Protein AF-Q5BRQ1-F1 (afdb_monomer)

Sequence (93 aa):
LAPPVAAVYLCAILNKRSTEKGAFIGLMYGLVIGLLRLILTVIYHEPVCGEEDKRPWIIKNVHYMYFALFSFLTCGIIVCLISLTQQRPTNEQ

pLDDT: mean 76.67, std 11.49, range [43.44, 91.0]

Radius of gyration: 17.28 Å; Cα contacts (8 Å, |Δi|>4): 72; chains: 1; bounding box: 44×18×50 Å

Mean predicted aligned error: 8.8 Å

Solvent-accessible surface area (backbone atoms only — not comparable to full-atom values): 5358 Å² total; per-residue (Å²): 96,68,43,24,54,51,23,50,52,50,46,54,71,76,30,97,59,60,34,73,67,18,48,52,54,25,50,52,51,32,48,54,55,35,49,51,51,52,54,50,53,67,73,60,60,82,74,62,95,90,60,86,79,83,63,58,70,70,66,74,67,58,46,72,65,58,53,37,53,51,41,20,52,54,27,35,50,51,24,49,52,43,22,68,72,44,76,76,81,67,100,77,129

Organism: Schistosoma japonicum (NCBI:txid6182)

Nearest PDB structures (foldseek):
  7vsi-assembly1_A  TM=8.763E-01  e=8.959E-04  Homo sapiens
  7ynk-assembly1_A  TM=8.724E-01  e=1.132E-03  Homo sapiens
  8hb0-assembly1_A  TM=8.792E-01  e=2.280E-03  Homo sapiens
  7ynj-assembly1_A  TM=8.891E-01  e=2.563E-03  Homo sapiens
  8hg7-assembly1_A  TM=8.903E-01  e=3.431E-03  Homo sapiens

InterPro domains:
  IPR038377 Sodium/glucose symporter superfamily [G3DSA:1.20.1730.10] (1-93)

Foldseek 3Di:
DVLLVVLLVVCVVVPPLQDPVLSVVLVVLLVVLVVVVVVCCVVQDDDDPPDDRPDDPVVVPPDPVNSSVVSSVVSNVSRVVVSVPDDGPDPDD

Secondary structure (DSSP, 8-state):
-HHHHHHHHHHHHH-TT--HHHHHHHHHHHHHHHHHHHHHHHHSPPPPTTS-----HHHHH--HHHHHHHHHHHHHHHHHHHHHHSPP--S--

Structure (mmCIF, N/CA/C/O backbone):
data_AF-Q5BRQ1-F1
#
_entry.id   AF-Q5BRQ1-F1
#
loop_
_atom_site.group_PDB
_atom_site.id
_atom_site.type_symbol
_atom_site.label_atom_id
_atom_site.label_alt_id
_atom_site.label_comp_id
_atom_site.label_asym_id
_atom_site.label_entity_id
_atom_site.label_seq_id
_atom_site.pdbx_PDB_ins_code
_atom_site.Cartn_x
_atom_site.Cartn_y
_atom_site.Cartn_z
_atom_site.occupancy
_atom_site.B_iso_or_equiv
_atom_site.auth_seq_id
_atom_site.auth_comp_id
_atom_site.auth_asym_id
_atom_site.auth_atom_id
_atom_site.pdbx_PDB_model_num
ATOM 1 N N . LEU A 1 1 ? 4.268 -6.997 -2.821 1.00 58.22 1 LEU A N 1
ATOM 2 C CA . LEU A 1 1 ? 3.187 -7.324 -1.861 1.00 58.22 1 LEU A CA 1
ATOM 3 C C . LEU A 1 1 ? 3.470 -6.848 -0.428 1.00 58.22 1 LEU A C 1
ATOM 5 O O . LEU A 1 1 ? 2.528 -6.495 0.261 1.00 58.22 1 LEU A O 1
ATOM 9 N N . ALA A 1 2 ? 4.729 -6.799 0.026 1.00 74.56 2 ALA A N 1
ATOM 10 C CA . ALA A 1 2 ? 5.064 -6.406 1.404 1.00 74.56 2 ALA A CA 1
ATOM 11 C C . ALA A 1 2 ? 4.526 -5.026 1.877 1.00 74.56 2 ALA A C 1
ATOM 13 O O . ALA A 1 2 ? 4.027 -4.963 2.998 1.00 74.56 2 ALA A O 1
ATOM 14 N N . PRO A 1 3 ? 4.539 -3.941 1.067 1.00 75.12 3 PRO A N 1
ATOM 15 C CA . PRO A 1 3 ? 4.093 -2.620 1.533 1.00 75.12 3 PRO A CA 1
ATOM 16 C C . PRO A 1 3 ? 2.607 -2.529 1.943 1.00 75.12 3 PRO A C 1
ATOM 18 O O . PRO A 1 3 ? 2.340 -2.055 3.043 1.00 75.12 3 PRO A O 1
ATOM 21 N N . PRO A 1 4 ? 1.621 -2.991 1.144 1.00 72.44 4 PRO A N 1
ATOM 22 C CA . PRO A 1 4 ? 0.216 -2.934 1.558 1.00 72.44 4 PRO A CA 1
ATOM 23 C C . PRO A 1 4 ? -0.098 -3.850 2.749 1.00 72.44 4 PRO A C 1
ATOM 25 O O . PRO A 1 4 ? -0.898 -3.480 3.600 1.00 72.44 4 PRO A O 1
ATOM 28 N N . VAL A 1 5 ? 0.569 -5.003 2.878 1.00 79.69 5 VAL A N 1
ATOM 29 C CA . VAL A 1 5 ? 0.401 -5.877 4.056 1.00 79.69 5 VAL A CA 1
ATOM 30 C C . VAL A 1 5 ? 0.885 -5.174 5.329 1.00 79.69 5 VAL A C 1
ATOM 32 O O . VAL A 1 5 ? 0.193 -5.199 6.345 1.00 79.69 5 VAL A O 1
ATOM 35 N N . ALA A 1 6 ? 2.024 -4.476 5.262 1.00 82.38 6 ALA A N 1
ATOM 36 C CA . ALA A 1 6 ? 2.515 -3.659 6.369 1.00 82.38 6 ALA A CA 1
ATOM 37 C C . ALA A 1 6 ? 1.549 -2.513 6.728 1.00 82.38 6 ALA A C 1
ATOM 39 O O . ALA A 1 6 ? 1.375 -2.219 7.909 1.00 82.38 6 ALA A O 1
ATOM 40 N N . ALA A 1 7 ? 0.887 -1.899 5.738 1.00 82.69 7 ALA A N 1
ATOM 41 C CA . ALA A 1 7 ? -0.119 -0.860 5.973 1.00 82.69 7 ALA A CA 1
ATOM 42 C C . ALA A 1 7 ? -1.333 -1.397 6.742 1.00 82.69 7 ALA A C 1
ATOM 44 O O . ALA A 1 7 ? -1.748 -0.793 7.728 1.00 82.69 7 ALA A O 1
ATOM 45 N N . VAL A 1 8 ? -1.865 -2.559 6.341 1.00 80.62 8 VAL A N 1
ATOM 46 C CA . VAL A 1 8 ? -2.977 -3.216 7.050 1.00 80.62 8 VAL A CA 1
ATOM 47 C C . VAL A 1 8 ? -2.571 -3.569 8.482 1.00 80.62 8 VAL A C 1
ATOM 49 O O . VAL A 1 8 ? -3.328 -3.297 9.411 1.00 80.62 8 VAL A O 1
ATOM 52 N N . TYR A 1 9 ? -1.367 -4.114 8.677 1.00 82.25 9 TYR A N 1
ATOM 53 C CA . TYR A 1 9 ? -0.861 -4.490 9.999 1.00 82.25 9 TYR A CA 1
ATOM 54 C C . TYR A 1 9 ? -0.691 -3.277 10.926 1.00 82.25 9 TYR A C 1
ATOM 56 O O . TYR A 1 9 ? -1.134 -3.296 12.073 1.00 82.25 9 TYR A O 1
ATOM 64 N N . LEU A 1 10 ? -0.121 -2.180 10.417 1.00 82.44 10 LEU A N 1
ATOM 65 C CA . LEU A 1 10 ? -0.001 -0.929 11.168 1.00 82.44 10 LEU A CA 1
ATOM 66 C C . LEU A 1 10 ? -1.368 -0.313 11.478 1.00 82.44 10 LEU A C 1
ATOM 68 O O . LEU A 1 10 ? -1.590 0.122 12.605 1.00 82.44 10 LEU A O 1
ATOM 72 N N . CYS A 1 11 ? -2.305 -0.314 10.526 1.00 80.19 11 CYS A N 1
ATOM 73 C CA . CYS A 1 11 ? -3.673 0.134 10.780 1.00 80.19 11 CYS A CA 1
ATOM 74 C C . CYS A 1 11 ? -4.377 -0.728 11.837 1.00 80.19 11 CYS A C 1
ATOM 76 O O . CYS A 1 11 ? -5.103 -0.176 12.659 1.00 80.19 11 CYS A O 1
ATOM 78 N N . ALA A 1 12 ? -4.145 -2.042 11.865 1.00 78.94 12 ALA A N 1
ATOM 79 C CA . ALA A 1 12 ? -4.704 -2.929 12.883 1.00 78.94 12 ALA A CA 1
ATOM 80 C C . ALA A 1 12 ? -4.155 -2.634 14.291 1.00 78.94 12 ALA A C 1
ATOM 82 O O . ALA A 1 12 ? -4.912 -2.669 15.256 1.00 78.94 12 ALA A O 1
ATOM 83 N N . ILE A 1 13 ? -2.868 -2.289 14.411 1.00 81.56 13 ILE A N 1
ATOM 84 C CA . ILE A 1 13 ? -2.245 -1.939 15.699 1.00 81.56 13 ILE A CA 1
ATOM 85 C C . ILE A 1 13 ? -2.670 -0.544 16.171 1.00 81.56 13 ILE A C 1
ATOM 87 O O . ILE A 1 13 ? -3.005 -0.353 17.339 1.00 81.56 13 ILE A O 1
ATOM 91 N N . LEU A 1 14 ? -2.635 0.449 15.280 1.00 81.06 14 LEU A N 1
ATOM 92 C CA . LEU A 1 14 ? -2.859 1.851 15.640 1.00 81.06 14 LEU A CA 1
ATOM 93 C C . LEU A 1 14 ? -4.342 2.187 15.828 1.00 81.06 14 LEU A C 1
ATOM 95 O O . LEU A 1 14 ? -4.672 3.152 16.516 1.00 81.06 14 LEU A O 1
ATOM 99 N N . ASN A 1 15 ? -5.244 1.414 15.221 1.00 72.25 15 ASN A N 1
ATOM 100 C CA . ASN A 1 15 ? -6.659 1.743 15.161 1.00 72.25 15 ASN A CA 1
ATOM 101 C C . ASN A 1 15 ? -7.490 0.686 15.904 1.00 72.25 15 ASN A C 1
ATOM 103 O O . ASN A 1 15 ? -7.826 -0.359 15.353 1.00 72.25 15 ASN A O 1
ATOM 107 N N . LYS A 1 16 ? -7.936 0.996 17.134 1.00 66.81 16 LYS A N 1
ATOM 108 C CA . LYS A 1 16 ? -8.880 0.150 17.912 1.00 66.81 16 LYS A CA 1
ATOM 109 C C . LYS A 1 16 ? -10.218 -0.114 17.200 1.00 66.81 16 LYS A C 1
ATOM 111 O O . LYS A 1 16 ? -11.041 -0.881 17.680 1.00 66.81 16 LYS A O 1
ATOM 116 N N . ARG A 1 17 ? -10.468 0.592 16.097 1.00 68.00 17 ARG A N 1
ATOM 117 C CA . ARG A 1 17 ? -11.681 0.541 15.277 1.00 68.00 17 ARG A CA 1
ATOM 118 C C . ARG A 1 17 ? -11.483 -0.276 14.002 1.00 68.00 17 ARG A C 1
ATOM 120 O O . ARG A 1 17 ? -12.349 -0.222 13.138 1.00 68.00 17 ARG A O 1
ATOM 127 N N . SER A 1 18 ? -10.348 -0.960 13.852 1.00 71.25 18 SER A N 1
ATOM 128 C CA . SER A 1 18 ? -10.081 -1.776 12.671 1.00 71.25 18 SER A CA 1
ATOM 129 C C . SER A 1 18 ? -11.151 -2.859 12.542 1.00 71.25 18 SER A C 1
ATOM 131 O O . SER A 1 18 ? -11.413 -3.599 13.487 1.00 71.25 18 SER A O 1
ATOM 133 N N . THR A 1 19 ? -11.804 -2.904 11.385 1.00 81.12 19 THR A N 1
ATOM 134 C CA . THR A 1 19 ? -12.883 -3.859 11.105 1.00 81.12 19 THR A CA 1
ATOM 135 C C . THR A 1 19 ? -12.374 -4.982 10.218 1.00 81.12 19 THR A C 1
ATOM 137 O O . THR A 1 19 ? -11.531 -4.757 9.346 1.00 81.12 19 THR A O 1
ATOM 140 N N . GLU A 1 20 ? -12.933 -6.182 10.374 1.00 83.69 20 GLU A N 1
ATOM 141 C CA . GLU A 1 20 ? -12.592 -7.334 9.529 1.00 83.69 20 GLU A CA 1
ATOM 142 C C . GLU A 1 20 ? -12.827 -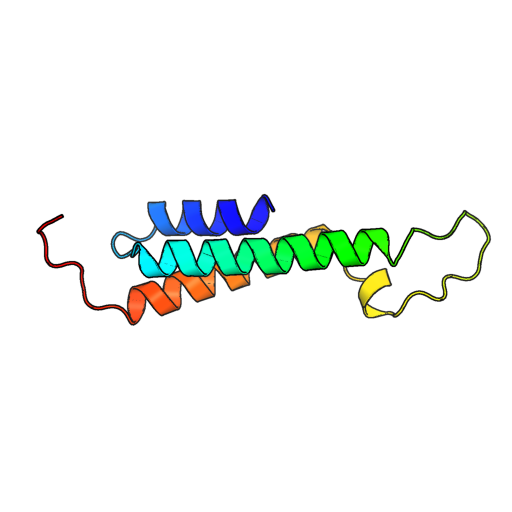7.033 8.043 1.00 83.69 20 GLU A C 1
ATOM 144 O O . GLU A 1 20 ? -11.993 -7.340 7.192 1.00 83.69 20 GLU A O 1
ATOM 149 N N . LYS A 1 21 ? -13.929 -6.336 7.729 1.00 82.88 21 LYS A N 1
ATOM 150 C CA . LYS A 1 21 ? -14.264 -5.912 6.362 1.00 82.88 21 LYS A CA 1
ATOM 151 C C . LYS A 1 21 ? -13.235 -4.932 5.798 1.00 82.88 21 LYS A C 1
ATOM 153 O O . LYS A 1 21 ? -12.810 -5.092 4.656 1.00 82.88 21 LYS A O 1
ATOM 158 N N . GLY A 1 22 ? -12.815 -3.941 6.588 1.00 83.75 22 GLY A N 1
ATOM 159 C CA . GLY A 1 22 ? -11.781 -2.985 6.188 1.00 83.75 22 GLY A CA 1
ATOM 160 C C . GLY A 1 22 ? -10.444 -3.669 5.916 1.00 83.75 22 GLY A C 1
ATOM 161 O O . GLY A 1 22 ? -9.829 -3.413 4.882 1.00 83.75 22 GLY A O 1
ATOM 162 N N . ALA A 1 23 ? -10.037 -4.592 6.790 1.00 85.44 23 ALA A N 1
ATOM 163 C CA . ALA A 1 23 ? -8.823 -5.381 6.609 1.00 85.44 23 ALA A CA 1
ATOM 164 C C . ALA A 1 23 ? -8.894 -6.271 5.356 1.00 85.44 23 ALA A C 1
ATOM 166 O O . ALA A 1 23 ? -7.969 -6.256 4.545 1.00 85.44 23 ALA A O 1
ATOM 167 N N . PHE A 1 24 ? -10.001 -6.990 5.144 1.00 87.12 24 PHE A N 1
ATOM 168 C CA . PHE A 1 24 ? -10.176 -7.868 3.985 1.00 87.12 24 PHE A CA 1
ATOM 169 C C . PHE A 1 24 ? -10.146 -7.096 2.659 1.00 87.12 24 PHE A C 1
ATOM 171 O O . PHE A 1 24 ? -9.428 -7.478 1.733 1.00 87.12 24 PHE A O 1
ATOM 178 N N . ILE A 1 25 ? -10.866 -5.971 2.576 1.00 88.88 25 ILE A N 1
ATOM 179 C CA . ILE A 1 25 ? -10.892 -5.126 1.373 1.00 88.88 25 ILE A CA 1
ATOM 180 C C . ILE A 1 25 ? -9.517 -4.491 1.126 1.00 88.88 25 ILE A C 1
ATOM 182 O O . ILE A 1 25 ? -9.046 -4.473 -0.012 1.00 88.88 25 ILE A O 1
ATOM 186 N N . GLY A 1 26 ? -8.836 -4.030 2.181 1.00 88.19 26 GLY A N 1
ATOM 187 C CA . GLY A 1 26 ? -7.475 -3.498 2.087 1.00 88.19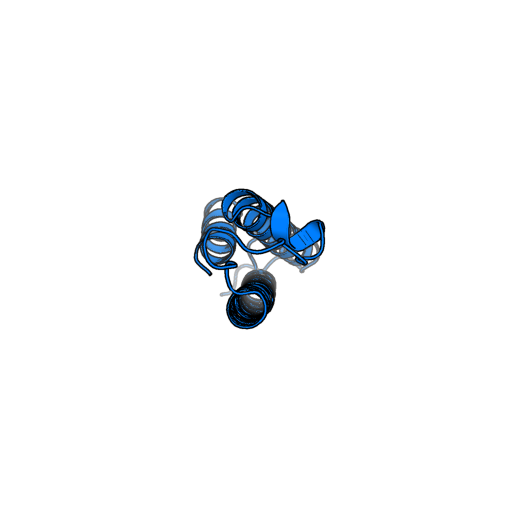 26 GLY A CA 1
ATOM 188 C C . GLY A 1 26 ? -6.465 -4.526 1.568 1.00 88.19 26 GLY A C 1
ATOM 189 O O . GLY A 1 26 ? -5.661 -4.209 0.687 1.00 88.19 26 GLY A O 1
ATOM 190 N N . LEU A 1 2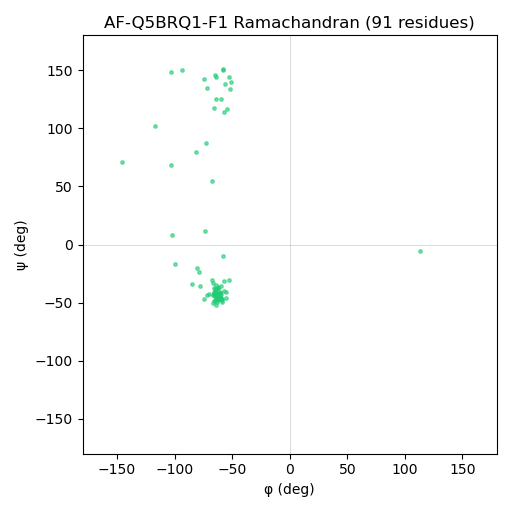7 ? -6.540 -5.770 2.054 1.00 86.75 27 LEU A N 1
ATOM 191 C CA . LEU A 1 27 ? -5.699 -6.878 1.595 1.00 86.75 27 LEU A CA 1
ATOM 192 C C . LEU A 1 27 ? -6.001 -7.269 0.143 1.00 86.75 27 LEU A C 1
ATOM 194 O O . LEU A 1 27 ? -5.065 -7.442 -0.638 1.00 86.75 27 LEU A O 1
ATOM 198 N N . MET A 1 28 ? -7.279 -7.353 -0.245 1.00 90.69 28 MET A N 1
ATOM 199 C CA . MET A 1 28 ? -7.678 -7.618 -1.634 1.00 90.69 28 MET A CA 1
ATOM 200 C C . MET A 1 28 ? -7.174 -6.540 -2.592 1.00 90.69 28 MET A C 1
ATOM 202 O O . MET A 1 28 ? -6.583 -6.860 -3.623 1.00 90.69 28 MET A O 1
ATOM 206 N N . TYR A 1 29 ? -7.319 -5.266 -2.229 1.00 90.12 29 TYR A N 1
ATOM 207 C CA . TYR A 1 29 ? -6.753 -4.160 -2.999 1.00 90.12 29 TYR A CA 1
ATOM 208 C C . TYR A 1 29 ? -5.225 -4.281 -3.126 1.00 90.12 29 TYR A C 1
ATOM 210 O O . TYR A 1 29 ? -4.678 -4.195 -4.228 1.00 90.12 29 TYR A O 1
ATOM 218 N N . GLY A 1 30 ? -4.530 -4.550 -2.015 1.00 87.44 30 GLY A N 1
ATOM 219 C CA . GLY A 1 30 ? -3.081 -4.753 -2.003 1.00 87.44 30 GLY A CA 1
ATOM 220 C C . GLY A 1 30 ? -2.620 -5.916 -2.886 1.00 87.44 30 GLY A C 1
ATOM 221 O O . GLY A 1 30 ? -1.575 -5.818 -3.536 1.00 87.44 30 GLY A O 1
ATOM 222 N N . LEU A 1 31 ? -3.409 -6.992 -2.951 1.00 88.69 31 LEU A N 1
ATOM 223 C CA . LEU A 1 31 ? -3.164 -8.135 -3.826 1.00 88.69 31 LEU A CA 1
ATOM 224 C C . LEU A 1 31 ? -3.303 -7.760 -5.300 1.00 88.69 31 LEU A C 1
ATOM 226 O O . LEU A 1 31 ? -2.384 -8.023 -6.073 1.00 88.69 31 LEU A O 1
ATOM 230 N N . VAL A 1 32 ? -4.402 -7.107 -5.682 1.00 91.00 32 VAL A N 1
ATOM 231 C CA . VAL A 1 32 ? -4.654 -6.697 -7.073 1.00 91.00 32 VAL A CA 1
ATOM 232 C C . VAL A 1 32 ? -3.571 -5.736 -7.566 1.00 91.00 32 VAL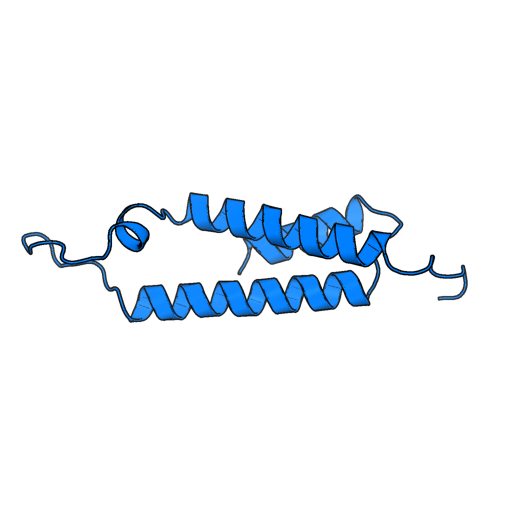 A C 1
ATOM 234 O O . VAL A 1 32 ? -2.994 -5.952 -8.630 1.00 91.00 32 VAL A O 1
ATOM 237 N N . ILE A 1 33 ? -3.225 -4.721 -6.771 1.00 88.69 33 ILE A N 1
ATOM 238 C CA . ILE A 1 33 ? -2.158 -3.766 -7.106 1.00 88.69 33 ILE A CA 1
ATOM 239 C C . ILE A 1 33 ? -0.789 -4.459 -7.182 1.00 88.69 33 ILE A C 1
ATOM 241 O O . ILE A 1 33 ? 0.011 -4.171 -8.074 1.00 88.69 33 ILE A O 1
ATOM 245 N N . GLY A 1 34 ? -0.516 -5.410 -6.284 1.00 86.12 34 GLY A N 1
ATOM 246 C CA . GLY A 1 34 ? 0.706 -6.212 -6.312 1.00 86.12 34 GLY A CA 1
ATOM 247 C C . GLY A 1 34 ? 0.824 -7.094 -7.559 1.00 86.12 34 GLY A C 1
ATOM 248 O O . GLY A 1 34 ? 1.895 -7.146 -8.164 1.00 86.12 34 GLY A O 1
ATOM 249 N N . LEU A 1 35 ? -0.270 -7.747 -7.960 1.00 89.25 35 LEU A N 1
ATOM 250 C CA . LEU A 1 35 ? -0.339 -8.561 -9.176 1.00 89.25 35 LEU A CA 1
ATOM 251 C C . LEU A 1 35 ? -0.184 -7.707 -10.430 1.00 89.25 35 LEU A C 1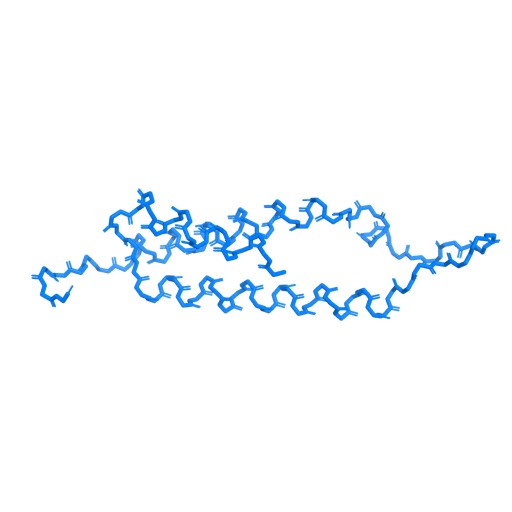
ATOM 253 O O . LEU A 1 35 ? 0.591 -8.062 -11.314 1.00 89.25 35 LEU A O 1
ATOM 257 N N . LEU A 1 36 ? -0.848 -6.550 -10.478 1.00 87.19 36 LEU A N 1
ATOM 258 C CA . LEU A 1 36 ? -0.693 -5.596 -11.569 1.00 87.19 36 LEU A CA 1
ATOM 259 C C . LEU A 1 36 ? 0.783 -5.215 -11.742 1.00 87.19 36 LEU A C 1
ATOM 261 O O . LEU A 1 36 ? 1.305 -5.279 -12.851 1.00 87.19 36 LEU A O 1
ATOM 265 N N . ARG A 1 37 ? 1.499 -4.910 -10.650 1.00 83.56 37 ARG A N 1
ATOM 266 C CA . ARG A 1 37 ? 2.939 -4.613 -10.718 1.00 83.56 37 ARG A CA 1
ATOM 267 C C . ARG A 1 37 ? 3.765 -5.788 -11.237 1.00 83.56 37 ARG A C 1
ATOM 269 O O . ARG A 1 37 ? 4.652 -5.550 -12.048 1.00 83.56 37 ARG A O 1
ATOM 276 N N . LEU A 1 38 ? 3.480 -7.018 -10.802 1.00 85.12 38 LEU A N 1
ATOM 277 C CA . LEU A 1 38 ? 4.154 -8.218 -11.314 1.00 85.12 38 LEU A CA 1
ATOM 278 C C . LEU A 1 38 ? 3.963 -8.362 -12.827 1.00 85.12 38 LEU A C 1
ATOM 280 O O . LEU A 1 38 ? 4.940 -8.536 -13.547 1.00 85.12 38 LEU A O 1
ATOM 284 N N . ILE A 1 39 ? 2.728 -8.214 -13.310 1.00 86.50 39 ILE A N 1
ATOM 285 C CA . ILE A 1 39 ? 2.407 -8.288 -14.740 1.00 86.50 39 ILE A CA 1
ATOM 286 C C . ILE A 1 39 ? 3.147 -7.192 -15.516 1.00 86.50 39 ILE A C 1
ATOM 288 O O . ILE A 1 39 ? 3.763 -7.481 -16.539 1.00 86.50 39 ILE A O 1
ATOM 292 N N . LEU A 1 40 ? 3.152 -5.949 -15.019 1.00 80.56 40 LEU A N 1
ATOM 293 C CA . LEU A 1 40 ? 3.900 -4.860 -15.655 1.00 80.56 40 LEU A CA 1
ATOM 294 C C . LEU A 1 40 ? 5.402 -5.156 -15.716 1.00 80.56 40 LEU A C 1
ATOM 296 O O . LEU A 1 40 ? 6.020 -4.883 -16.738 1.00 80.56 40 LEU A O 1
ATOM 300 N N . THR A 1 41 ? 5.989 -5.722 -14.661 1.00 77.56 41 THR A N 1
ATOM 301 C CA . THR A 1 41 ? 7.407 -6.111 -14.664 1.00 77.56 41 THR A CA 1
ATOM 302 C C . THR A 1 41 ? 7.701 -7.216 -15.682 1.00 77.56 41 THR A C 1
ATOM 304 O O . THR A 1 41 ? 8.757 -7.184 -16.303 1.00 77.56 41 THR A O 1
ATOM 307 N N . VAL A 1 42 ? 6.776 -8.158 -15.901 1.00 81.56 42 VAL A N 1
ATOM 308 C CA . VAL A 1 42 ? 6.942 -9.206 -16.925 1.00 81.56 42 VAL A CA 1
ATOM 309 C C . VAL A 1 42 ? 6.839 -8.634 -18.342 1.00 81.56 42 VAL A C 1
ATOM 311 O O . VAL A 1 42 ? 7.636 -9.000 -19.200 1.00 81.56 42 VAL A O 1
ATOM 314 N N . ILE A 1 43 ? 5.879 -7.738 -18.595 1.00 80.69 43 ILE A N 1
ATOM 315 C CA . ILE A 1 43 ? 5.654 -7.153 -19.928 1.00 80.69 43 ILE A CA 1
ATOM 316 C C . ILE A 1 43 ? 6.768 -6.164 -20.296 1.00 80.69 43 ILE A C 1
ATOM 318 O O . ILE A 1 43 ? 7.256 -6.164 -21.423 1.00 80.69 43 ILE A O 1
ATOM 322 N N . TYR A 1 44 ? 7.169 -5.309 -19.355 1.00 71.25 44 TYR A N 1
ATOM 323 C CA . TYR A 1 44 ? 8.122 -4.227 -19.589 1.00 71.25 44 TYR A CA 1
ATOM 324 C C . TYR A 1 44 ? 9.497 -4.584 -19.037 1.00 71.25 44 TYR A C 1
ATOM 326 O O . TYR A 1 44 ? 9.976 -3.977 -18.073 1.00 71.25 44 TYR A O 1
ATOM 334 N N . HIS A 1 45 ? 10.132 -5.565 -19.677 1.00 66.31 45 HIS A N 1
ATOM 335 C CA . HIS A 1 45 ? 11.496 -5.959 -19.349 1.00 66.31 45 HIS A CA 1
ATOM 336 C C . HIS A 1 45 ? 12.466 -4.776 -19.496 1.00 66.31 45 HIS A C 1
ATOM 338 O O . HIS A 1 45 ? 12.247 -3.839 -20.270 1.00 66.31 45 HIS A O 1
ATOM 344 N N . GLU A 1 46 ? 13.526 -4.796 -18.700 1.00 63.66 46 GLU A N 1
ATOM 345 C CA . GLU A 1 46 ? 14.624 -3.835 -18.783 1.00 63.66 46 GLU A CA 1
ATOM 346 C C . GLU A 1 46 ? 15.326 -3.992 -20.138 1.00 63.66 46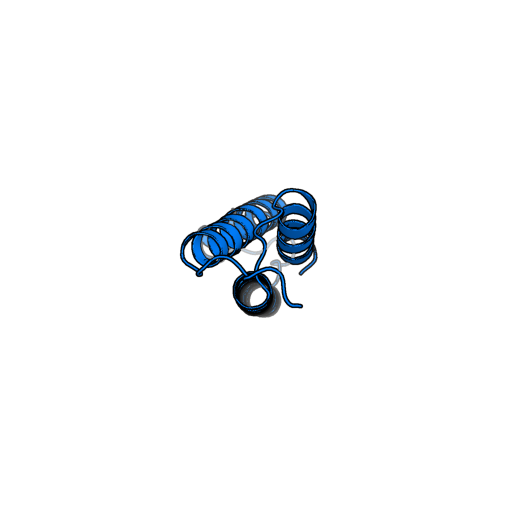 GLU A C 1
ATOM 348 O O . GLU A 1 46 ? 15.697 -5.119 -20.476 1.00 63.66 46 GLU A O 1
ATOM 353 N N . PRO A 1 47 ? 15.469 -2.925 -20.950 1.00 64.94 47 PRO A N 1
ATOM 354 C CA . PRO A 1 47 ? 16.191 -3.035 -22.205 1.00 64.94 47 PRO A CA 1
ATOM 355 C C . PRO A 1 47 ? 17.657 -3.359 -21.920 1.00 64.94 47 PRO A C 1
ATOM 357 O O . PRO A 1 47 ? 18.246 -2.889 -20.943 1.00 64.94 47 PRO A O 1
ATOM 360 N N . VAL A 1 48 ? 18.241 -4.175 -22.791 1.00 62.50 48 VAL A N 1
ATOM 361 C CA . VAL A 1 48 ? 19.657 -4.534 -22.728 1.00 62.50 48 VAL A CA 1
ATOM 362 C C . VAL A 1 48 ? 20.499 -3.275 -22.965 1.00 62.50 48 VAL A C 1
ATOM 364 O O . VAL A 1 48 ? 20.104 -2.376 -23.711 1.00 62.50 48 VAL A O 1
ATOM 367 N N . CYS A 1 49 ? 21.650 -3.191 -22.298 1.00 60.12 49 CYS A N 1
ATOM 368 C CA . CYS A 1 49 ? 22.531 -2.026 -22.346 1.00 60.12 49 CYS A CA 1
ATOM 369 C C . CYS A 1 49 ? 22.895 -1.674 -23.805 1.00 60.12 49 CYS A C 1
ATOM 371 O O . CYS A 1 49 ? 23.535 -2.478 -24.480 1.00 60.12 49 CYS A O 1
ATOM 373 N N . GLY A 1 50 ? 22.483 -0.491 -24.280 1.00 61.00 50 GLY A N 1
ATOM 374 C CA . GLY A 1 50 ? 22.757 0.002 -25.640 1.00 61.00 50 GLY A CA 1
ATOM 375 C C . GLY A 1 50 ? 21.544 0.155 -26.573 1.00 61.00 50 GLY A C 1
ATOM 376 O O . GLY A 1 50 ? 21.711 0.699 -27.659 1.00 61.00 50 GLY A O 1
ATOM 377 N N . GLU A 1 51 ? 20.340 -0.266 -26.170 1.00 63.38 51 GLU A N 1
ATOM 378 C CA . GLU A 1 51 ? 19.098 -0.109 -26.956 1.00 63.38 51 GLU A CA 1
ATOM 379 C C . GLU A 1 51 ? 18.306 1.167 -26.589 1.00 63.38 51 GLU A C 1
ATOM 381 O O . GLU A 1 51 ? 18.320 1.624 -25.442 1.00 63.38 51 GLU A O 1
ATOM 386 N N . GLU A 1 52 ? 17.567 1.735 -27.552 1.00 60.56 52 GLU A N 1
ATOM 387 C CA . GLU A 1 52 ? 16.644 2.856 -27.311 1.00 60.56 52 GLU A CA 1
ATOM 388 C C . GLU A 1 52 ? 15.477 2.427 -26.402 1.00 60.56 52 GLU A C 1
ATOM 390 O O . GLU A 1 52 ? 14.653 1.577 -26.747 1.00 60.56 52 GLU A O 1
ATOM 395 N N . ASP A 1 53 ? 15.380 3.052 -25.22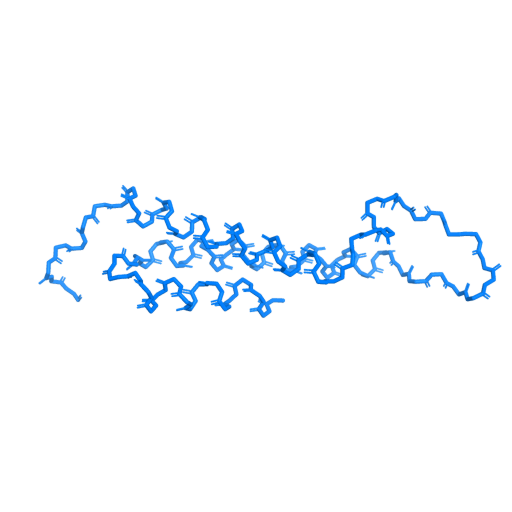7 1.00 60.59 53 ASP A N 1
ATOM 396 C CA . ASP A 1 53 ? 14.369 2.759 -24.206 1.00 60.59 53 ASP A CA 1
ATOM 397 C C . ASP A 1 53 ? 12.986 3.288 -24.649 1.00 60.59 53 ASP A C 1
ATOM 399 O O . ASP A 1 53 ? 12.595 4.410 -24.328 1.00 60.59 53 ASP A O 1
ATOM 403 N N . LYS A 1 54 ? 12.222 2.478 -25.398 1.00 62.50 54 LYS A N 1
ATOM 404 C CA . LYS A 1 54 ? 10.851 2.796 -25.870 1.00 62.50 54 LYS A CA 1
ATOM 405 C C . LYS A 1 54 ? 9.782 2.721 -24.770 1.00 62.50 54 LYS A C 1
ATOM 407 O O . LYS A 1 54 ? 8.583 2.700 -25.059 1.00 62.50 54 LYS A O 1
ATOM 412 N N . ARG A 1 55 ? 10.182 2.625 -23.498 1.00 62.28 55 ARG A N 1
ATOM 413 C CA . ARG A 1 55 ? 9.243 2.432 -22.392 1.00 62.28 55 ARG A CA 1
ATOM 414 C C . ARG A 1 55 ? 8.431 3.711 -22.135 1.00 62.28 55 ARG A C 1
ATOM 416 O O . ARG A 1 55 ? 9.007 4.797 -22.066 1.00 62.28 55 ARG A O 1
ATOM 423 N N . PRO A 1 56 ? 7.100 3.604 -21.948 1.00 64.19 56 PRO A N 1
ATOM 424 C CA . PRO A 1 56 ? 6.254 4.732 -21.570 1.00 64.19 56 PRO A CA 1
ATOM 425 C C . PRO A 1 56 ? 6.819 5.461 -20.344 1.00 64.19 56 PRO A C 1
ATOM 427 O O . PRO A 1 56 ? 7.252 4.820 -19.384 1.00 64.19 56 PRO A O 1
ATOM 430 N N . TRP A 1 57 ? 6.768 6.797 -20.337 1.00 62.66 57 TRP A N 1
ATOM 431 C CA . TRP A 1 57 ? 7.342 7.648 -19.279 1.00 62.66 57 TRP A CA 1
ATOM 432 C C . TRP A 1 57 ? 6.888 7.270 -17.854 1.00 62.66 57 TRP A C 1
ATOM 434 O O . TRP A 1 57 ? 7.657 7.397 -16.901 1.00 62.66 57 TRP A O 1
ATOM 444 N N . ILE A 1 58 ? 5.674 6.730 -17.706 1.00 60.69 58 ILE A N 1
ATOM 445 C CA . ILE A 1 58 ? 5.141 6.224 -16.433 1.00 60.69 58 ILE A CA 1
ATOM 446 C C . ILE A 1 58 ? 5.976 5.058 -15.879 1.00 60.69 58 ILE A C 1
ATOM 448 O O . ILE A 1 58 ? 6.186 4.959 -14.676 1.00 60.69 58 ILE A O 1
ATOM 452 N N . ILE A 1 59 ? 6.481 4.175 -16.733 1.00 61.19 59 ILE A N 1
ATOM 453 C CA . ILE A 1 59 ? 7.182 2.956 -16.307 1.00 61.19 59 ILE A CA 1
ATOM 454 C C . ILE A 1 59 ? 8.658 3.255 -16.042 1.00 61.19 59 ILE A C 1
ATOM 456 O O . ILE A 1 59 ? 9.231 2.718 -15.098 1.00 61.19 59 ILE A O 1
ATOM 460 N N . LYS A 1 60 ? 9.242 4.181 -16.813 1.00 62.28 60 LYS A N 1
ATOM 461 C CA . LYS A 1 60 ? 10.627 4.634 -16.640 1.00 62.28 60 LYS A CA 1
ATOM 462 C C . LYS A 1 60 ? 10.862 5.339 -15.297 1.00 62.28 60 LYS A C 1
ATOM 464 O O . LYS A 1 60 ? 11.907 5.147 -14.686 1.00 62.28 60 LYS A O 1
ATOM 469 N N . ASN A 1 61 ? 9.896 6.132 -14.823 1.00 64.75 61 ASN A N 1
ATOM 470 C CA . ASN A 1 61 ? 10.073 6.964 -13.624 1.00 64.75 61 ASN A CA 1
ATOM 471 C C . ASN A 1 61 ? 9.464 6.379 -12.344 1.00 64.75 61 ASN A C 1
ATOM 473 O O . ASN A 1 61 ? 9.819 6.814 -11.247 1.00 64.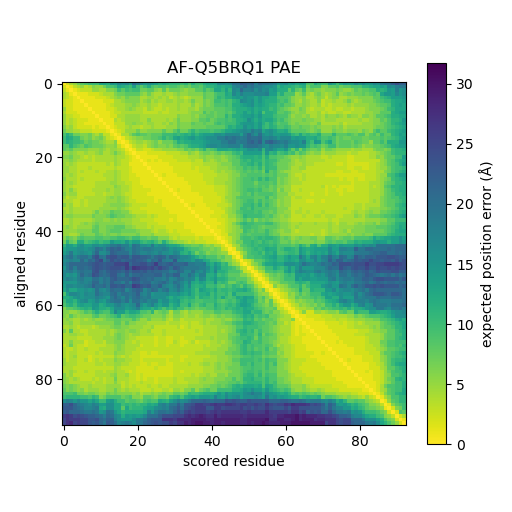75 61 ASN A O 1
ATOM 477 N N . VAL A 1 62 ? 8.564 5.392 -12.437 1.00 67.44 62 VAL A N 1
ATOM 478 C CA . VAL A 1 62 ? 7.985 4.751 -11.245 1.00 67.44 62 VAL A CA 1
ATOM 479 C C . VAL A 1 62 ? 8.955 3.704 -10.705 1.00 67.44 62 VAL A C 1
ATOM 481 O O . VAL A 1 62 ? 8.823 2.487 -10.900 1.00 67.44 62 VAL A O 1
ATOM 484 N N . HIS A 1 63 ? 9.944 4.227 -9.982 1.00 75.81 63 HIS A N 1
ATOM 485 C CA . HIS A 1 63 ? 10.870 3.447 -9.180 1.00 75.81 63 HIS A CA 1
ATOM 486 C C . HIS A 1 63 ? 10.107 2.619 -8.136 1.00 75.81 63 HIS A C 1
ATOM 488 O O . HIS A 1 63 ? 9.036 3.014 -7.659 1.00 75.81 63 HIS A O 1
ATOM 494 N N . TYR A 1 64 ? 10.660 1.466 -7.754 1.00 74.00 64 TYR A N 1
ATOM 495 C CA . TYR A 1 64 ? 9.993 0.525 -6.846 1.00 74.00 64 TYR A CA 1
ATOM 496 C C . TYR A 1 64 ? 9.607 1.165 -5.497 1.00 74.00 64 TYR A C 1
ATOM 498 O O . TYR A 1 64 ? 8.570 0.814 -4.934 1.00 74.00 64 TYR A O 1
ATOM 506 N N . MET A 1 65 ? 10.386 2.143 -5.011 1.00 79.94 65 MET A N 1
ATOM 507 C CA . MET A 1 65 ? 10.082 2.895 -3.786 1.00 79.94 65 MET A CA 1
ATOM 508 C C . MET A 1 65 ? 8.818 3.755 -3.896 1.00 79.94 65 MET A C 1
ATOM 510 O O . MET A 1 65 ? 8.008 3.742 -2.972 1.00 79.94 65 MET A O 1
ATOM 514 N N . TYR A 1 66 ? 8.608 4.472 -5.006 1.00 83.38 66 TYR A N 1
ATOM 515 C CA . TYR A 1 66 ? 7.405 5.298 -5.183 1.00 83.38 66 TYR A CA 1
ATOM 516 C C . TYR A 1 66 ? 6.149 4.435 -5.230 1.00 83.38 66 TYR A C 1
ATOM 518 O O . TYR A 1 66 ? 5.146 4.747 -4.591 1.00 83.38 66 TYR A O 1
ATOM 526 N N . PHE A 1 67 ? 6.231 3.302 -5.929 1.00 83.25 67 PHE A N 1
ATOM 527 C CA . PHE A 1 67 ? 5.152 2.324 -5.955 1.00 83.25 67 PHE A CA 1
ATOM 528 C C . PHE A 1 67 ? 4.861 1.750 -4.560 1.00 83.25 67 PHE A C 1
ATOM 530 O O . PHE A 1 67 ? 3.696 1.598 -4.185 1.00 83.25 67 PHE A O 1
ATOM 537 N N . ALA A 1 68 ? 5.905 1.456 -3.779 1.00 84.19 68 ALA A N 1
ATOM 538 C CA . ALA A 1 68 ? 5.763 0.959 -2.415 1.00 84.19 68 ALA A CA 1
ATOM 539 C C . ALA A 1 68 ? 5.068 1.980 -1.502 1.00 84.19 68 ALA A C 1
ATOM 541 O O . ALA A 1 68 ? 4.115 1.617 -0.813 1.00 84.19 68 ALA A O 1
ATOM 542 N N . LEU A 1 69 ? 5.487 3.249 -1.545 1.00 86.88 69 LEU A N 1
ATOM 543 C CA . LEU A 1 69 ? 4.886 4.326 -0.757 1.00 86.88 69 LEU A CA 1
ATOM 544 C C . LEU A 1 69 ? 3.425 4.572 -1.154 1.00 86.88 69 LEU A C 1
ATOM 546 O O . LEU A 1 69 ? 2.551 4.636 -0.293 1.00 86.88 69 LEU A O 1
ATOM 550 N N . PHE A 1 70 ? 3.144 4.652 -2.456 1.00 87.25 70 PHE A N 1
ATOM 551 C CA . PHE A 1 70 ? 1.785 4.823 -2.967 1.00 87.25 70 PHE A CA 1
ATOM 552 C C . PHE A 1 70 ? 0.867 3.673 -2.533 1.00 87.25 70 PHE A C 1
ATOM 554 O O . PHE A 1 70 ? -0.237 3.905 -2.041 1.00 87.25 70 PHE A O 1
ATOM 561 N N . SER A 1 71 ? 1.337 2.429 -2.655 1.00 86.44 71 SER A N 1
ATOM 562 C CA . SER A 1 71 ? 0.573 1.244 -2.246 1.00 86.44 71 SER A CA 1
ATOM 563 C C . SER A 1 71 ? 0.324 1.216 -0.737 1.00 86.44 71 SER A C 1
ATOM 565 O O . SER A 1 71 ? -0.760 0.836 -0.306 1.00 86.44 71 SER A O 1
ATOM 567 N N . PHE A 1 72 ? 1.306 1.638 0.064 1.00 87.00 72 PHE A N 1
ATOM 568 C CA . PHE A 1 72 ? 1.178 1.732 1.516 1.00 87.00 72 PHE A CA 1
ATOM 569 C C . PHE A 1 72 ? 0.122 2.770 1.923 1.00 87.00 72 PHE A C 1
ATOM 571 O O . PHE A 1 72 ? -0.810 2.450 2.660 1.00 87.00 72 PHE A O 1
ATOM 578 N N . LEU A 1 73 ? 0.228 3.995 1.396 1.00 89.75 73 LEU A N 1
ATOM 579 C CA . LEU A 1 73 ? -0.682 5.092 1.730 1.00 89.75 73 LEU A CA 1
ATOM 580 C C . LEU A 1 73 ? -2.113 4.806 1.268 1.00 89.75 73 LEU A C 1
ATOM 582 O O . LEU A 1 73 ? -3.047 4.940 2.052 1.00 89.75 73 LEU A O 1
ATOM 586 N N . THR A 1 74 ? -2.297 4.373 0.018 1.00 89.50 74 THR A N 1
ATOM 587 C CA . THR A 1 74 ? -3.639 4.101 -0.525 1.00 89.50 74 THR A CA 1
ATOM 588 C C . THR A 1 74 ? -4.327 2.945 0.194 1.00 89.50 74 THR A C 1
ATOM 590 O O . THR A 1 74 ? -5.501 3.063 0.538 1.00 89.50 74 THR A O 1
ATOM 593 N N . CYS A 1 75 ? -3.601 1.866 0.504 1.00 89.00 75 CYS A N 1
ATOM 594 C CA . CYS A 1 75 ? -4.141 0.754 1.283 1.00 89.00 75 CYS A CA 1
ATOM 595 C C . CYS A 1 75 ? -4.543 1.202 2.699 1.00 89.00 75 CYS A C 1
ATOM 597 O O . CYS A 1 75 ? -5.667 0.937 3.124 1.00 89.00 75 CYS A O 1
ATOM 599 N N . GLY A 1 76 ? -3.683 1.958 3.394 1.00 86.88 76 GLY A N 1
ATOM 600 C CA . GLY A 1 76 ? -3.996 2.502 4.718 1.00 86.88 76 GLY A CA 1
ATOM 601 C C . GLY A 1 76 ? -5.218 3.429 4.714 1.00 86.88 76 GLY A C 1
ATOM 602 O O . GLY A 1 76 ? -6.079 3.318 5.586 1.00 86.88 76 GLY A O 1
ATOM 603 N N . ILE A 1 77 ? -5.346 4.291 3.699 1.00 89.25 77 ILE A N 1
ATOM 604 C CA . ILE A 1 77 ? -6.511 5.174 3.527 1.00 89.25 77 ILE A CA 1
ATOM 605 C C . ILE A 1 77 ? -7.787 4.352 3.323 1.00 89.25 77 ILE A C 1
ATOM 607 O O . ILE A 1 77 ? -8.774 4.606 4.007 1.00 89.25 77 ILE A O 1
ATOM 611 N N . ILE A 1 78 ? -7.774 3.346 2.442 1.00 88.81 78 ILE A N 1
ATOM 612 C CA . ILE A 1 78 ? -8.937 2.481 2.185 1.00 88.81 78 ILE A CA 1
ATOM 613 C C . ILE A 1 78 ? -9.383 1.773 3.470 1.00 88.81 78 ILE A C 1
ATOM 615 O O . ILE A 1 78 ? -10.559 1.836 3.832 1.00 88.81 78 ILE A O 1
ATOM 619 N N . VAL A 1 79 ? -8.448 1.148 4.195 1.00 87.12 79 VAL A N 1
ATOM 620 C CA . VAL A 1 79 ? -8.741 0.457 5.462 1.00 87.12 79 VAL A CA 1
ATOM 621 C C . VAL A 1 79 ? -9.319 1.431 6.487 1.00 87.12 79 VAL A C 1
ATOM 623 O O . VAL A 1 79 ? -10.295 1.102 7.163 1.00 87.12 79 VAL A O 1
ATOM 626 N N . CYS A 1 80 ? -8.751 2.636 6.589 1.00 85.44 80 CYS A N 1
ATOM 627 C CA . CYS A 1 80 ? -9.211 3.662 7.517 1.00 85.44 80 CYS A CA 1
ATOM 628 C C . CYS A 1 80 ? -10.623 4.151 7.164 1.00 85.44 80 CYS A C 1
ATOM 630 O O . CYS A 1 80 ? -11.498 4.150 8.025 1.00 85.44 80 CYS A O 1
ATOM 632 N N . LEU A 1 81 ? -10.885 4.484 5.897 1.00 87.50 81 LEU A N 1
ATOM 633 C CA . LEU A 1 81 ? -12.196 4.945 5.430 1.00 87.50 81 LEU A CA 1
ATOM 634 C C . LEU A 1 81 ? -13.285 3.892 5.647 1.00 87.50 81 LEU A C 1
ATOM 636 O O . LEU A 1 81 ? -14.357 4.210 6.160 1.00 87.50 81 LEU A O 1
ATOM 640 N N . ILE A 1 82 ? -13.011 2.631 5.311 1.00 86.00 82 ILE A N 1
ATOM 641 C CA . ILE A 1 82 ? -13.974 1.541 5.511 1.00 86.00 82 ILE A CA 1
ATOM 642 C C . ILE A 1 82 ? -14.211 1.310 7.004 1.00 86.00 82 ILE A C 1
ATOM 644 O O . ILE A 1 82 ? -15.351 1.175 7.433 1.00 86.00 82 ILE A O 1
ATOM 648 N N . SER A 1 83 ? -13.155 1.337 7.817 1.00 82.88 83 SER A N 1
ATOM 649 C CA . SER A 1 83 ? -13.280 1.158 9.268 1.00 82.88 83 SER A CA 1
ATOM 650 C C . SER A 1 83 ? -14.019 2.314 9.954 1.00 82.88 83 SER A C 1
ATOM 652 O O . SER A 1 83 ? -14.693 2.095 10.957 1.00 82.88 83 SER A O 1
ATOM 654 N N . LEU A 1 84 ? -13.927 3.538 9.423 1.00 81.94 84 LEU A N 1
ATOM 655 C CA . LEU A 1 84 ? -14.663 4.703 9.928 1.00 81.94 84 LEU A CA 1
ATOM 656 C C . LEU A 1 84 ? -16.133 4.713 9.495 1.00 81.94 84 LEU A C 1
ATOM 658 O O . LEU A 1 84 ? -16.985 5.161 10.259 1.00 81.94 84 LEU A O 1
ATOM 662 N N . THR A 1 85 ? -16.424 4.238 8.284 1.00 81.19 85 THR A N 1
ATOM 663 C CA . THR A 1 85 ? -17.791 4.170 7.739 1.00 81.19 85 THR A CA 1
ATOM 664 C C . THR A 1 85 ? -18.572 2.961 8.252 1.00 81.19 85 THR A C 1
ATOM 666 O O . THR A 1 85 ? -19.802 2.977 8.238 1.00 81.19 85 THR A O 1
ATOM 669 N N . GLN A 1 86 ? -17.892 1.925 8.749 1.00 78.06 86 GLN A N 1
ATOM 670 C CA . GLN A 1 86 ? -18.548 0.802 9.408 1.00 78.06 86 GLN A CA 1
ATOM 671 C C . GLN A 1 86 ? -19.040 1.160 10.820 1.00 78.06 86 GLN A C 1
ATOM 673 O O . GLN A 1 86 ? -18.379 1.856 11.597 1.00 78.06 86 GLN A O 1
ATOM 678 N N . GLN A 1 87 ? -20.210 0.615 11.167 1.00 63.47 87 GLN A N 1
ATOM 679 C CA . GLN A 1 87 ? -20.790 0.653 12.506 1.00 63.47 87 GLN A CA 1
ATOM 680 C C . GLN A 1 87 ? -19.763 0.138 13.523 1.00 63.47 87 GLN A C 1
ATOM 682 O O . GLN A 1 87 ? -18.994 -0.776 13.223 1.00 63.47 87 GLN A O 1
ATOM 687 N N . ARG A 1 88 ? -19.741 0.717 14.735 1.00 58.75 88 ARG A N 1
ATOM 688 C CA . ARG A 1 88 ? -18.882 0.203 15.813 1.00 58.75 88 ARG A CA 1
ATOM 689 C C . ARG A 1 88 ? -19.146 -1.301 15.970 1.00 58.75 88 ARG A C 1
ATOM 691 O O . ARG A 1 88 ? -20.327 -1.636 16.039 1.00 58.75 88 ARG A O 1
ATOM 698 N N . PRO A 1 89 ? -18.120 -2.169 16.075 1.00 59.06 89 PRO A N 1
ATOM 699 C CA . PRO A 1 89 ? -18.367 -3.492 16.620 1.00 59.06 89 PRO A CA 1
ATOM 700 C C . PRO A 1 89 ? -18.977 -3.269 18.006 1.00 59.06 89 PRO A C 1
ATOM 702 O O . PRO A 1 89 ? -18.375 -2.624 18.870 1.00 59.06 89 PRO A O 1
ATOM 705 N N . THR A 1 90 ? -20.240 -3.659 18.165 1.00 53.94 90 THR A N 1
ATOM 706 C CA . THR A 1 90 ? -20.853 -3.836 19.482 1.00 53.94 90 THR A CA 1
ATOM 707 C C . THR A 1 90 ? -19.960 -4.831 20.220 1.00 53.94 90 THR A C 1
ATOM 709 O O . THR A 1 90 ? -19.458 -5.744 19.575 1.00 53.94 90 THR A O 1
ATOM 712 N N . ASN A 1 91 ? -19.677 -4.613 21.507 1.00 54.59 91 ASN A N 1
ATOM 713 C CA . ASN A 1 91 ? -18.677 -5.357 22.294 1.00 54.59 91 ASN A CA 1
ATOM 714 C C . ASN A 1 91 ? -19.046 -6.840 22.536 1.00 54.59 91 ASN A C 1
ATOM 716 O O . ASN A 1 91 ? -19.102 -7.286 23.678 1.00 54.59 91 ASN A O 1
ATOM 720 N N . GLU A 1 92 ? -19.313 -7.594 21.481 1.00 49.97 92 GLU A N 1
ATOM 721 C CA . GLU A 1 92 ? -19.625 -9.013 21.504 1.00 49.97 92 GLU A CA 1
ATOM 722 C C . GLU A 1 92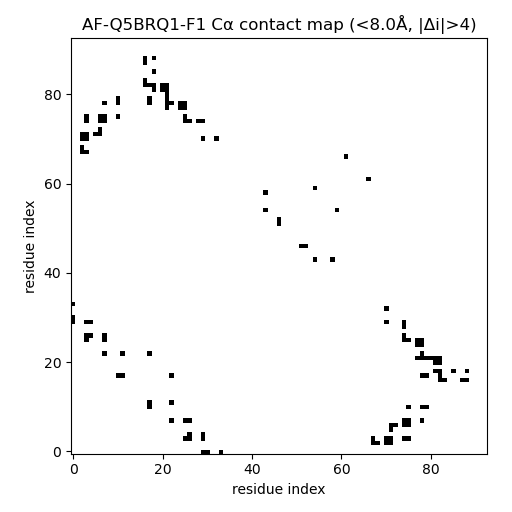 ? -19.048 -9.654 20.239 1.00 49.97 92 GLU A C 1
ATOM 724 O O . GLU A 1 92 ? -19.784 -9.953 19.302 1.00 49.97 92 GLU A O 1
ATOM 729 N N . GLN A 1 93 ? -17.712 -9.744 20.196 1.00 43.44 93 GLN A N 1
ATOM 730 C CA . GLN A 1 93 ? -16.895 -10.725 19.463 1.00 43.44 93 GLN A CA 1
ATOM 731 C C . GLN A 1 93 ? -15.407 -10.443 19.686 1.00 43.44 93 GLN A C 1
ATOM 733 O O . GLN A 1 93 ? -14.968 -9.303 19.410 1.00 43.44 93 GLN A O 1
#